Protein AF-A0A090FMU8-F1 (afdb_monomer_lite)

Radius of gyration: 24.7 Å; chains: 1; bounding box: 82×32×29 Å

Secondary structure (DSSP, 8-state):
---------------------------HHHHHHHHHHHHHT--HHHHHHHHHHH-S-HHHHHHHHHHHHHHS--

Sequence (74 aa):
MEHPLRRLFLNGSEDADLLDDEPKKFDPRADFVRMVARQTGITEEQVREIMAMVGLDYSSVMREARIVKRDNPS

Foldseek 3Di:
DDDDDDDDDDDDDPDDDPDPPPPPPPDVLQVLLVVLCVVLVHDSVVLVVQCVVVNDDPVSSNVVSNVCCVVDPD

pLDDT: mean 74.14, std 17.16, range [39.62, 94.19]

Structure (mmCIF, N/CA/C/O backbone):
data_AF-A0A090FMU8-F1
#
_entry.id   AF-A0A090FMU8-F1
#
loop_
_atom_site.group_PDB
_atom_site.id
_atom_site.type_symbol
_atom_site.label_atom_id
_atom_site.label_alt_id
_atom_site.label_comp_id
_atom_site.label_asym_id
_atom_site.label_entity_id
_atom_site.label_seq_id
_atom_site.pdbx_PDB_ins_code
_atom_site.Cartn_x
_atom_site.Cartn_y
_atom_site.Cartn_z
_atom_site.occupancy
_atom_site.B_iso_or_equiv
_atom_site.auth_seq_id
_atom_site.auth_comp_id
_atom_site.auth_asym_id
_atom_site.auth_atom_id
_atom_site.pdbx_PDB_model_num
ATOM 1 N N . MET A 1 1 ? 71.899 4.352 16.948 1.00 45.47 1 MET A N 1
ATOM 2 C CA . MET A 1 1 ? 71.052 4.639 18.121 1.00 45.47 1 MET A CA 1
ATOM 3 C C . MET A 1 1 ? 69.671 4.116 17.806 1.00 45.47 1 MET A C 1
ATOM 5 O O . MET A 1 1 ? 68.967 4.713 17.004 1.00 45.47 1 MET A O 1
ATOM 9 N N . GLU A 1 2 ? 69.351 2.950 18.349 1.00 46.31 2 GLU A N 1
ATOM 10 C CA . GLU A 1 2 ? 67.980 2.456 18.444 1.00 46.31 2 GLU A CA 1
ATOM 11 C C . GLU A 1 2 ? 67.315 3.122 19.655 1.00 46.31 2 GLU A C 1
ATOM 13 O O . GLU A 1 2 ? 67.990 3.307 20.666 1.00 46.31 2 GLU A O 1
ATOM 18 N N . HIS A 1 3 ? 66.042 3.519 19.534 1.00 40.41 3 HIS A N 1
ATOM 19 C CA . HIS A 1 3 ? 64.940 3.253 20.481 1.00 40.41 3 HIS A CA 1
ATOM 20 C C . HIS A 1 3 ? 63.689 4.127 20.191 1.00 40.41 3 HIS A C 1
ATOM 22 O O . HIS A 1 3 ? 63.812 5.194 19.593 1.00 40.41 3 HIS A O 1
ATOM 28 N N . PRO A 1 4 ? 62.472 3.643 20.535 1.00 56.97 4 PRO A N 1
ATOM 29 C CA . PRO A 1 4 ? 61.311 3.647 19.637 1.00 56.97 4 PRO A CA 1
ATOM 30 C C . PRO A 1 4 ? 59.983 4.114 20.304 1.00 56.97 4 PRO A C 1
ATOM 32 O O . PRO A 1 4 ? 59.954 4.487 21.469 1.00 56.97 4 PRO A O 1
ATOM 35 N N . LEU A 1 5 ? 58.867 3.976 19.567 1.00 48.06 5 LEU A N 1
ATOM 36 C CA . LEU A 1 5 ? 57.455 3.892 20.018 1.00 48.06 5 LEU A CA 1
ATOM 37 C C . LEU A 1 5 ? 56.717 5.153 20.535 1.00 48.06 5 LEU A C 1
ATOM 39 O O . LEU A 1 5 ? 57.000 5.652 21.618 1.00 48.06 5 LEU A O 1
ATOM 43 N N . ARG A 1 6 ? 55.619 5.489 19.821 1.00 53.81 6 ARG A N 1
ATOM 44 C CA . ARG A 1 6 ? 54.211 5.769 20.257 1.00 53.81 6 ARG A CA 1
ATOM 45 C C . ARG A 1 6 ? 53.591 6.814 19.305 1.00 53.81 6 ARG A C 1
ATOM 47 O O . ARG A 1 6 ? 54.026 7.951 19.295 1.00 53.81 6 ARG A O 1
ATOM 54 N N . ARG A 1 7 ? 52.746 6.482 18.320 1.00 44.44 7 ARG A N 1
ATOM 55 C CA . ARG A 1 7 ? 51.361 5.961 18.352 1.00 44.44 7 ARG A CA 1
ATOM 56 C C . ARG A 1 7 ? 50.346 6.942 18.991 1.00 44.44 7 ARG A C 1
ATOM 58 O O . ARG A 1 7 ? 50.250 6.975 20.209 1.00 44.44 7 ARG A O 1
ATOM 65 N N . LEU A 1 8 ? 49.555 7.582 18.107 1.00 45.88 8 LEU A N 1
ATOM 66 C CA . LEU A 1 8 ? 48.107 7.911 18.154 1.00 45.88 8 LEU A CA 1
ATOM 67 C C . LEU A 1 8 ? 47.637 9.378 18.144 1.00 45.88 8 LEU A C 1
ATOM 69 O O . LEU A 1 8 ? 47.986 10.163 19.012 1.00 45.88 8 LEU A O 1
ATOM 73 N N . PHE A 1 9 ? 46.693 9.581 17.208 1.00 44.09 9 PHE A N 1
ATOM 74 C CA . PHE A 1 9 ? 45.470 10.399 17.225 1.00 44.09 9 PHE A CA 1
ATOM 75 C C . PHE A 1 9 ? 45.564 11.923 17.358 1.00 44.09 9 PHE A C 1
ATOM 77 O O 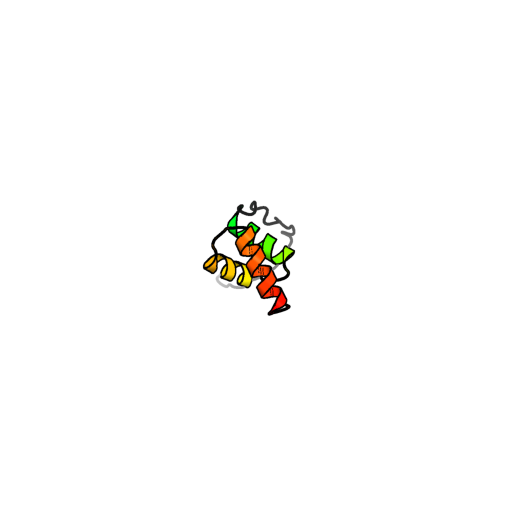. PHE A 1 9 ? 45.929 12.419 18.412 1.00 44.09 9 PHE A O 1
ATOM 84 N N . LEU A 1 10 ? 45.091 12.621 16.311 1.00 49.12 10 LEU A N 1
ATOM 85 C CA . LEU A 1 10 ? 44.195 13.804 16.296 1.00 49.12 10 LEU A CA 1
ATOM 86 C C . LEU A 1 10 ? 44.197 14.349 14.846 1.00 49.12 10 LEU A C 1
ATOM 88 O O . LEU A 1 10 ? 45.230 14.815 14.386 1.00 49.12 10 LEU A O 1
ATOM 92 N N . ASN A 1 11 ? 43.221 14.042 13.985 1.00 39.62 11 ASN A N 1
ATOM 93 C CA . ASN A 1 11 ? 41.815 14.484 13.928 1.00 39.62 11 ASN A CA 1
ATOM 94 C C . ASN A 1 11 ? 41.652 15.971 13.563 1.00 39.62 11 ASN A C 1
ATOM 96 O O . ASN A 1 11 ? 42.117 16.833 14.305 1.00 39.62 11 ASN A O 1
ATOM 100 N N . GLY A 1 12 ? 40.926 16.250 12.474 1.00 41.72 12 GLY A N 1
ATOM 101 C CA . GLY A 1 12 ? 40.434 17.591 12.160 1.00 41.72 12 GLY A CA 1
ATOM 102 C C . GLY A 1 12 ? 39.924 17.762 10.725 1.00 41.72 12 GLY A C 1
ATOM 103 O O . GLY A 1 12 ? 40.728 17.935 9.818 1.00 41.72 12 GLY A O 1
ATOM 104 N N . SER A 1 13 ? 38.593 17.786 10.592 1.00 53.06 13 SER A N 1
ATOM 105 C CA . SER A 1 13 ? 37.771 18.348 9.504 1.00 53.06 13 SER A CA 1
ATOM 106 C C . SER A 1 13 ? 37.777 17.668 8.129 1.00 53.06 13 SER A C 1
ATOM 108 O O . SER A 1 13 ? 38.309 18.205 7.163 1.00 53.06 13 SER A O 1
ATOM 110 N N . GLU A 1 14 ? 37.043 16.563 8.026 1.00 57.03 14 GLU A N 1
ATOM 111 C CA . GLU A 1 14 ? 36.254 16.257 6.823 1.00 57.03 14 GLU A CA 1
ATOM 112 C C . GLU A 1 14 ? 34.770 16.285 7.224 1.00 57.03 14 GLU A C 1
ATOM 114 O O . GLU A 1 14 ? 34.043 15.300 7.139 1.00 57.03 14 GLU A O 1
ATOM 119 N N . ASP A 1 15 ? 34.338 17.429 7.763 1.00 49.62 15 ASP A N 1
ATOM 120 C CA . ASP A 1 15 ? 32.924 17.784 7.837 1.00 49.62 15 ASP A CA 1
ATOM 121 C C . ASP A 1 15 ? 32.460 18.126 6.422 1.00 49.62 15 ASP A C 1
ATOM 123 O O . ASP A 1 15 ? 32.838 19.164 5.878 1.00 49.62 15 ASP A O 1
ATOM 127 N N . ALA A 1 16 ? 31.666 17.247 5.827 1.00 52.09 16 ALA A N 1
ATOM 128 C CA . ALA A 1 16 ? 30.409 17.609 5.179 1.00 52.09 16 ALA A CA 1
ATOM 129 C C . ALA A 1 16 ? 29.877 16.370 4.469 1.00 52.09 16 ALA A C 1
ATOM 131 O O . ALA A 1 16 ? 30.377 15.996 3.411 1.00 52.09 16 ALA A O 1
ATOM 132 N N . ASP A 1 17 ? 28.871 15.749 5.081 1.00 52.44 17 ASP A N 1
ATOM 133 C CA . ASP A 1 17 ? 27.635 15.344 4.410 1.00 52.44 17 ASP A CA 1
ATOM 134 C C . ASP A 1 17 ? 27.699 15.232 2.874 1.00 52.44 17 ASP A C 1
ATOM 136 O O . ASP A 1 17 ? 27.000 15.946 2.150 1.00 52.44 17 ASP A O 1
ATOM 140 N N . LEU A 1 18 ? 28.468 14.279 2.346 1.00 55.09 18 LEU A N 1
ATOM 141 C CA . LEU A 1 18 ? 28.124 13.684 1.062 1.00 55.09 18 LEU A CA 1
ATOM 142 C C . LEU A 1 18 ? 26.983 12.723 1.356 1.00 55.09 18 LEU A C 1
ATOM 144 O O . LEU A 1 18 ? 27.170 11.523 1.531 1.00 55.09 18 LEU A O 1
ATOM 148 N N . LEU A 1 19 ? 25.811 13.343 1.505 1.00 61.03 19 LEU A N 1
ATOM 149 C CA . LEU A 1 19 ? 24.500 12.734 1.403 1.00 61.03 19 LEU A CA 1
ATOM 150 C C . LEU A 1 19 ? 24.588 11.600 0.384 1.00 61.03 19 LEU A C 1
ATOM 152 O O . LEU A 1 19 ? 25.018 11.832 -0.748 1.00 61.03 19 LEU A O 1
ATOM 156 N N . ASP A 1 20 ? 24.203 10.397 0.801 1.00 58.59 20 ASP A N 1
ATOM 157 C CA . ASP A 1 20 ? 23.868 9.280 -0.075 1.00 58.59 20 ASP A CA 1
ATOM 158 C C . ASP A 1 20 ? 22.796 9.735 -1.090 1.00 58.59 20 ASP A C 1
ATOM 160 O O . ASP A 1 20 ? 21.606 9.462 -0.947 1.00 58.59 20 ASP A O 1
ATOM 164 N N . ASP A 1 21 ? 23.217 10.459 -2.125 1.00 60.41 21 ASP A N 1
ATOM 165 C CA . ASP A 1 21 ? 22.463 10.778 -3.336 1.00 60.41 21 ASP A CA 1
ATOM 166 C C . ASP A 1 21 ? 22.681 9.641 -4.352 1.00 60.41 21 ASP A C 1
ATOM 168 O O . ASP A 1 21 ? 22.758 9.845 -5.564 1.00 60.41 21 ASP A O 1
ATOM 172 N N . GLU A 1 22 ? 22.811 8.396 -3.867 1.00 60.09 22 GLU A N 1
ATOM 173 C CA . GLU A 1 22 ? 22.505 7.268 -4.733 1.00 60.09 22 GLU A CA 1
ATOM 174 C C . GLU A 1 22 ? 21.024 7.418 -5.095 1.00 60.09 22 GLU A C 1
ATOM 176 O O . GLU A 1 22 ? 20.168 7.437 -4.198 1.00 60.09 22 GLU A O 1
ATOM 181 N N . PRO A 1 23 ? 20.679 7.540 -6.390 1.00 63.66 23 PRO A N 1
ATOM 182 C CA . PRO A 1 23 ? 19.286 7.594 -6.785 1.00 63.66 23 PRO A CA 1
ATOM 183 C C . PRO A 1 23 ? 18.623 6.341 -6.224 1.00 63.66 23 PRO A C 1
ATOM 185 O O . PRO A 1 23 ? 19.014 5.227 -6.583 1.00 63.66 23 PRO A O 1
ATOM 188 N N . LYS A 1 24 ? 17.649 6.518 -5.313 1.00 65.62 24 LYS A N 1
ATOM 189 C CA . LYS A 1 24 ? 16.839 5.416 -4.777 1.00 65.62 24 LYS A CA 1
ATOM 190 C C . LYS A 1 24 ? 16.422 4.565 -5.964 1.00 65.62 24 LYS A C 1
ATOM 192 O O . LYS A 1 24 ? 15.633 5.023 -6.791 1.00 65.62 24 LYS A O 1
ATOM 197 N N . LYS A 1 25 ? 16.995 3.361 -6.076 1.00 71.44 25 LYS A N 1
ATOM 198 C CA . LYS A 1 25 ? 16.633 2.423 -7.137 1.00 71.44 25 LYS A CA 1
ATOM 199 C C . LYS A 1 25 ? 15.120 2.296 -7.100 1.00 71.44 25 LYS A C 1
ATOM 201 O O . LYS A 1 25 ? 14.570 1.908 -6.071 1.00 71.44 25 LYS A O 1
ATOM 206 N N . PHE A 1 26 ? 14.477 2.689 -8.195 1.00 71.06 26 PHE A N 1
ATOM 207 C CA . PHE A 1 26 ? 13.042 2.544 -8.351 1.00 71.06 26 PHE A CA 1
ATOM 208 C C . PHE A 1 26 ? 12.729 1.053 -8.271 1.00 71.06 26 PHE A C 1
ATOM 210 O O . PHE A 1 26 ? 13.032 0.292 -9.192 1.00 71.06 26 PHE A O 1
ATOM 217 N N . ASP A 1 27 ? 12.183 0.641 -7.133 1.00 82.38 27 ASP A N 1
ATOM 218 C CA . ASP A 1 27 ? 11.664 -0.697 -6.936 1.00 82.38 27 ASP A CA 1
ATOM 219 C C . ASP A 1 27 ? 10.138 -0.560 -6.888 1.00 82.38 27 ASP A C 1
ATOM 221 O O . ASP A 1 27 ? 9.576 -0.211 -5.844 1.00 82.38 27 ASP A O 1
ATOM 225 N N . PRO A 1 28 ? 9.443 -0.824 -8.011 1.00 77.38 28 PRO A N 1
ATOM 226 C CA . PRO A 1 28 ? 8.002 -0.617 -8.105 1.00 77.38 28 PRO A CA 1
ATOM 227 C C . PRO A 1 28 ? 7.224 -1.434 -7.069 1.00 77.38 28 PRO A C 1
ATOM 229 O O . PRO A 1 28 ? 6.118 -1.052 -6.688 1.00 77.38 28 PRO A O 1
ATOM 232 N N . ARG A 1 29 ? 7.791 -2.544 -6.577 1.00 84.81 29 ARG A N 1
ATOM 233 C CA . ARG A 1 29 ? 7.175 -3.355 -5.528 1.00 84.81 29 ARG A CA 1
ATOM 234 C C . ARG A 1 29 ? 7.352 -2.704 -4.159 1.00 84.81 29 ARG A C 1
ATOM 236 O O . ARG A 1 29 ? 6.402 -2.686 -3.378 1.00 84.81 29 ARG A O 1
ATOM 243 N N . ALA A 1 30 ? 8.532 -2.166 -3.861 1.00 87.00 30 ALA A N 1
ATOM 244 C CA . ALA A 1 30 ? 8.786 -1.476 -2.598 1.00 87.00 30 ALA A CA 1
ATOM 245 C C . ALA A 1 30 ? 7.981 -0.170 -2.481 1.00 87.00 30 ALA A C 1
ATOM 247 O O . ALA A 1 30 ? 7.406 0.103 -1.424 1.00 87.00 30 ALA A O 1
ATOM 248 N N . ASP A 1 31 ? 7.885 0.603 -3.564 1.00 88.38 31 ASP A N 1
ATOM 249 C CA . ASP A 1 31 ? 7.077 1.825 -3.609 1.00 88.38 31 ASP A CA 1
ATOM 250 C C . ASP A 1 31 ? 5.584 1.526 -3.425 1.00 88.38 31 ASP A C 1
ATOM 252 O O . ASP A 1 31 ? 4.896 2.207 -2.660 1.00 88.38 31 ASP A O 1
ATOM 256 N N . PHE A 1 32 ? 5.091 0.451 -4.044 1.00 87.25 32 PHE A N 1
ATOM 257 C CA . PHE A 1 32 ? 3.718 -0.007 -3.860 1.00 87.25 32 PHE A CA 1
ATOM 258 C C . PHE A 1 32 ? 3.421 -0.397 -2.403 1.00 87.25 32 PHE A C 1
ATOM 260 O O . PHE A 1 32 ? 2.411 0.034 -1.845 1.00 87.25 32 PHE A O 1
ATOM 267 N N . VAL A 1 33 ? 4.323 -1.146 -1.757 1.00 92.62 33 VAL A N 1
ATOM 268 C CA . VAL A 1 33 ? 4.191 -1.533 -0.340 1.00 92.62 33 VAL A CA 1
ATOM 269 C C . VAL A 1 33 ? 4.085 -0.301 0.562 1.00 92.62 33 VAL A C 1
ATOM 271 O O . VAL A 1 33 ? 3.165 -0.201 1.376 1.00 92.62 33 VAL A O 1
ATOM 274 N N . ARG A 1 34 ? 4.987 0.670 0.378 1.00 92.25 34 ARG A N 1
ATOM 275 C CA . ARG A 1 34 ? 5.005 1.927 1.144 1.00 92.25 34 ARG A CA 1
ATOM 276 C C . ARG A 1 34 ? 3.740 2.746 0.933 1.00 92.25 34 ARG A C 1
ATOM 278 O O . ARG A 1 34 ? 3.183 3.287 1.889 1.00 92.25 34 ARG A O 1
ATOM 285 N N . MET A 1 35 ? 3.282 2.836 -0.314 1.00 91.81 35 MET A N 1
ATOM 286 C CA . MET A 1 35 ? 2.063 3.555 -0.666 1.00 91.81 35 MET A CA 1
ATOM 287 C C . MET A 1 35 ? 0.846 2.959 0.049 1.00 91.81 35 MET A C 1
ATOM 289 O O . MET A 1 35 ? 0.097 3.704 0.682 1.00 91.81 35 MET A O 1
ATOM 293 N N . VAL A 1 36 ? 0.655 1.637 -0.013 1.00 89.50 36 VAL A N 1
ATOM 294 C CA . VAL A 1 36 ? -0.491 0.970 0.625 1.00 89.50 36 VAL A CA 1
ATOM 295 C C . VAL A 1 36 ? -0.426 1.113 2.143 1.00 89.50 36 VAL A C 1
ATOM 297 O O . VAL A 1 36 ? -1.426 1.498 2.749 1.00 89.50 36 VAL A O 1
ATOM 300 N N . ALA A 1 37 ? 0.738 0.883 2.757 1.00 91.88 37 ALA A N 1
ATOM 301 C CA . ALA A 1 37 ? 0.930 1.039 4.199 1.00 91.88 37 ALA A CA 1
ATOM 302 C C . ALA A 1 37 ? 0.546 2.455 4.662 1.00 91.88 37 ALA A C 1
ATOM 304 O O . ALA A 1 37 ? -0.254 2.624 5.582 1.00 91.88 37 ALA A O 1
ATOM 305 N N . ARG A 1 38 ? 1.018 3.487 3.949 1.00 92.12 38 ARG A N 1
ATOM 306 C CA . ARG A 1 38 ? 0.691 4.890 4.246 1.00 92.12 38 ARG A CA 1
ATOM 307 C C . ARG A 1 38 ? -0.795 5.209 4.076 1.00 92.12 38 ARG A C 1
ATOM 309 O O . ARG A 1 38 ? -1.335 5.979 4.863 1.00 92.12 38 ARG A O 1
ATOM 316 N N . GLN A 1 39 ? -1.450 4.666 3.051 1.00 90.06 39 GLN A N 1
ATOM 317 C CA . GLN A 1 39 ? -2.867 4.943 2.788 1.00 90.06 39 GLN A CA 1
ATOM 318 C C . GLN A 1 39 ? -3.814 4.222 3.751 1.00 90.06 39 GLN A C 1
ATOM 320 O O . GLN A 1 39 ? -4.906 4.715 4.022 1.00 90.06 39 GLN A O 1
ATOM 325 N N . THR A 1 40 ? -3.422 3.047 4.237 1.00 87.06 40 THR A N 1
ATOM 326 C CA . THR A 1 40 ? -4.296 2.166 5.030 1.00 87.06 40 THR A CA 1
ATOM 327 C C . THR A 1 40 ? -3.961 2.179 6.519 1.00 87.06 40 THR A C 1
ATOM 329 O O . THR A 1 40 ? -4.801 1.820 7.343 1.00 87.06 40 THR A O 1
ATOM 332 N N . GLY A 1 41 ? -2.762 2.642 6.882 1.00 90.56 41 GLY A N 1
ATOM 333 C CA . GLY A 1 41 ? -2.292 2.701 8.261 1.00 90.56 41 GLY A CA 1
ATOM 334 C C . GLY A 1 41 ? -1.945 1.332 8.848 1.00 90.56 41 GLY A C 1
ATOM 335 O O . GLY A 1 41 ? -2.033 1.179 10.066 1.00 90.56 41 GLY A O 1
ATOM 336 N N . ILE A 1 42 ? -1.617 0.352 8.001 1.00 91.25 42 ILE A N 1
ATOM 337 C CA . ILE A 1 42 ? -1.064 -0.958 8.385 1.00 91.25 42 ILE A CA 1
ATOM 338 C C . ILE A 1 42 ? 0.441 -0.988 8.078 1.00 91.25 42 ILE A C 1
ATOM 340 O O . ILE A 1 42 ? 0.941 -0.145 7.330 1.00 91.25 42 ILE A O 1
ATOM 344 N N . THR A 1 43 ? 1.182 -1.937 8.648 1.00 94.19 43 THR A N 1
ATOM 345 C CA . THR A 1 43 ? 2.638 -2.010 8.466 1.00 94.19 43 THR A CA 1
ATOM 346 C C . THR A 1 43 ? 3.019 -2.518 7.074 1.00 94.19 43 THR A C 1
ATOM 348 O O . THR A 1 43 ? 2.274 -3.247 6.419 1.00 94.19 43 THR A O 1
ATOM 351 N N . GLU A 1 44 ? 4.224 -2.175 6.612 1.00 93.25 44 GLU A N 1
ATOM 352 C CA . GLU A 1 44 ? 4.748 -2.702 5.345 1.00 93.25 44 GLU A CA 1
ATOM 353 C C . GLU A 1 44 ? 4.840 -4.237 5.328 1.00 93.25 44 GLU A C 1
ATOM 355 O O . GLU A 1 44 ? 4.710 -4.848 4.270 1.00 93.25 44 GLU A O 1
ATOM 360 N N . GLU A 1 45 ? 5.074 -4.867 6.482 1.00 93.56 45 GLU A N 1
ATOM 361 C CA . GLU A 1 45 ? 5.089 -6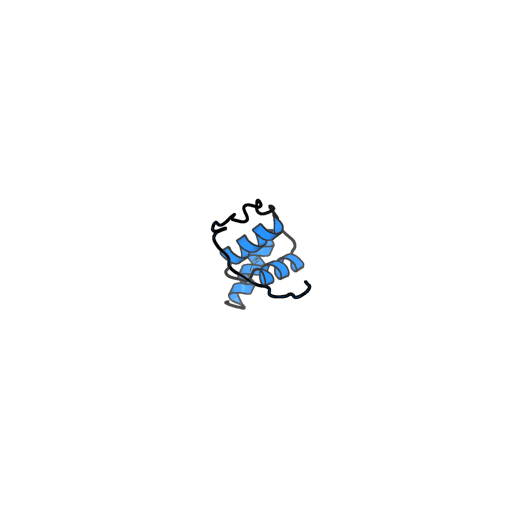.326 6.625 1.00 93.56 45 GLU A CA 1
ATOM 362 C C . GLU A 1 45 ? 3.714 -6.923 6.321 1.00 93.56 45 GLU A C 1
ATOM 364 O O . GLU A 1 45 ? 3.608 -7.779 5.445 1.00 93.56 45 GLU A O 1
ATOM 369 N N . GLN A 1 46 ? 2.656 -6.371 6.920 1.00 89.94 46 GLN A N 1
ATOM 370 C CA . GLN A 1 46 ? 1.277 -6.792 6.664 1.00 89.94 46 GLN A CA 1
ATOM 371 C C . GLN A 1 46 ? 0.894 -6.623 5.187 1.00 89.94 46 GLN A C 1
ATOM 373 O O . GLN A 1 46 ? 0.228 -7.478 4.606 1.00 89.94 46 GLN A O 1
ATOM 378 N N . VAL A 1 47 ? 1.356 -5.553 4.530 1.00 92.50 47 VAL A N 1
ATOM 379 C CA . VAL A 1 47 ? 1.144 -5.377 3.084 1.00 92.50 47 VAL A CA 1
ATOM 380 C C . VAL A 1 47 ? 1.859 -6.465 2.275 1.00 92.50 47 VAL A C 1
ATOM 382 O O . VAL A 1 47 ? 1.280 -6.995 1.327 1.00 92.50 47 VAL A O 1
ATOM 385 N N . ARG A 1 48 ? 3.099 -6.831 2.630 1.00 91.94 48 ARG A N 1
ATOM 386 C CA . ARG A 1 48 ? 3.840 -7.906 1.943 1.00 91.94 48 ARG A CA 1
ATOM 387 C C . ARG A 1 48 ? 3.155 -9.263 2.106 1.00 91.94 48 ARG A C 1
ATOM 389 O O . ARG A 1 48 ? 3.122 -10.018 1.137 1.00 91.94 48 ARG A O 1
ATOM 396 N N . GLU A 1 49 ? 2.594 -9.547 3.279 1.00 90.75 49 GLU A N 1
ATOM 397 C CA . GLU A 1 49 ? 1.803 -10.758 3.530 1.00 90.75 49 GLU A CA 1
ATOM 398 C C . GLU A 1 49 ? 0.540 -10.794 2.664 1.00 90.75 49 GLU A C 1
ATOM 400 O O . GLU A 1 49 ? 0.311 -11.772 1.953 1.00 90.75 49 GLU A O 1
ATOM 405 N N . ILE A 1 50 ? -0.220 -9.693 2.618 1.00 88.94 50 ILE A N 1
ATOM 406 C CA . ILE A 1 50 ? -1.389 -9.560 1.736 1.00 88.94 50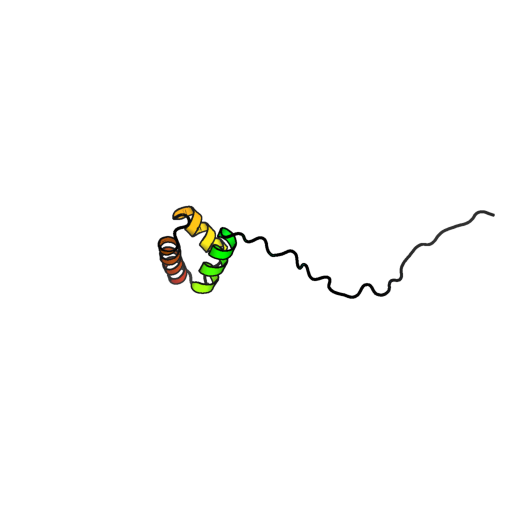 ILE A CA 1
ATOM 407 C C . ILE A 1 50 ? -0.988 -9.810 0.279 1.00 88.94 50 ILE A C 1
ATOM 409 O O . ILE A 1 50 ? -1.621 -10.602 -0.415 1.00 88.94 50 ILE A O 1
ATOM 413 N N . MET A 1 51 ? 0.091 -9.183 -0.191 1.00 87.31 51 MET A N 1
ATOM 414 C CA . MET A 1 51 ? 0.583 -9.364 -1.559 1.00 87.31 51 MET A CA 1
ATOM 415 C C . MET A 1 51 ? 1.025 -10.801 -1.852 1.00 87.31 51 MET A C 1
ATOM 417 O O . MET A 1 51 ? 0.900 -11.254 -2.988 1.00 87.31 51 MET A O 1
ATOM 421 N N . ALA A 1 52 ? 1.542 -11.528 -0.859 1.00 87.69 52 ALA A N 1
ATOM 422 C CA . ALA A 1 52 ? 1.858 -12.946 -1.009 1.00 87.69 52 ALA A CA 1
ATOM 423 C C . ALA A 1 52 ? 0.591 -13.804 -1.167 1.00 87.69 52 ALA A C 1
ATOM 425 O O . ALA A 1 52 ? 0.635 -14.829 -1.843 1.00 87.69 52 ALA A O 1
ATOM 426 N N . MET A 1 53 ? -0.535 -13.368 -0.593 1.00 82.50 53 MET A N 1
ATOM 427 C CA . MET A 1 53 ? -1.824 -14.060 -0.677 1.00 82.50 53 MET A CA 1
ATOM 428 C C . MET A 1 53 ? -2.610 -13.731 -1.954 1.00 82.50 53 MET A C 1
ATOM 430 O O . MET A 1 53 ? -3.207 -14.631 -2.540 1.00 82.50 53 MET A O 1
ATOM 434 N N . VAL A 1 54 ? -2.631 -12.463 -2.388 1.00 81.44 54 VAL A N 1
ATOM 435 C CA . VAL A 1 54 ? -3.502 -11.992 -3.492 1.00 81.44 54 VAL A CA 1
ATOM 436 C C . VAL A 1 54 ? -2.752 -11.527 -4.745 1.00 81.44 54 VAL A C 1
ATOM 438 O O . VAL A 1 54 ? -3.374 -11.222 -5.760 1.00 81.44 54 VAL A O 1
ATOM 441 N N . GLY A 1 55 ? -1.419 -11.474 -4.705 1.00 78.75 55 GLY A N 1
ATOM 442 C CA . GLY A 1 55 ? -0.593 -10.943 -5.788 1.00 78.75 55 GLY A CA 1
ATOM 443 C C . GLY A 1 55 ? -0.460 -9.413 -5.773 1.00 78.75 55 GLY A C 1
ATOM 444 O O . GLY A 1 55 ? -0.644 -8.754 -4.752 1.00 78.75 55 GLY A O 1
ATOM 445 N N . LEU A 1 56 ? -0.086 -8.840 -6.923 1.00 75.19 56 LEU A N 1
ATOM 446 C CA . LEU A 1 56 ? 0.249 -7.414 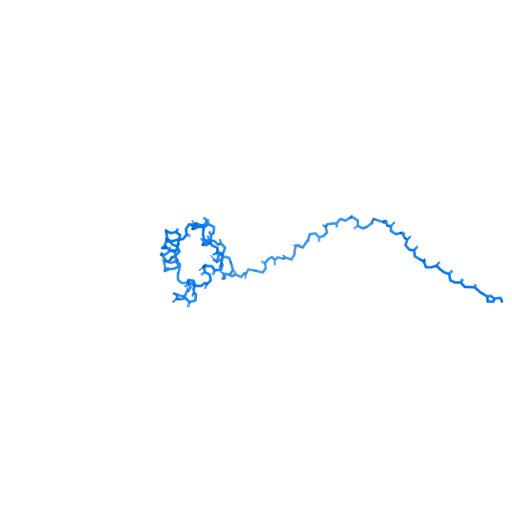-7.099 1.00 75.19 56 LEU A CA 1
ATOM 447 C C . LEU A 1 56 ? -0.944 -6.529 -7.517 1.00 75.19 56 LEU A C 1
ATOM 449 O O . LEU A 1 56 ? -0.749 -5.366 -7.863 1.00 75.19 56 LEU A O 1
ATOM 453 N N . ASP A 1 57 ? -2.173 -7.053 -7.518 1.00 82.50 57 ASP A N 1
ATOM 454 C CA . ASP A 1 57 ? -3.348 -6.276 -7.923 1.00 82.50 57 ASP A CA 1
ATOM 455 C C . ASP A 1 57 ? -3.750 -5.248 -6.850 1.00 82.50 57 ASP A C 1
ATOM 457 O O . ASP A 1 57 ? -4.093 -5.599 -5.720 1.00 82.50 57 ASP A O 1
ATOM 461 N N . TYR A 1 58 ? -3.750 -3.965 -7.219 1.00 74.50 58 TYR A N 1
ATOM 462 C CA . TYR A 1 58 ? -4.026 -2.856 -6.300 1.00 74.50 58 TYR A CA 1
ATOM 463 C C . TYR A 1 58 ? -5.396 -2.946 -5.627 1.00 74.50 58 TYR A C 1
ATOM 465 O O . TYR A 1 58 ? -5.513 -2.716 -4.422 1.00 74.50 58 TYR A O 1
ATOM 473 N N . SER A 1 59 ? -6.434 -3.302 -6.385 1.00 82.00 59 SER A N 1
ATOM 474 C CA . SER A 1 59 ? -7.801 -3.378 -5.860 1.00 82.00 59 SER A CA 1
ATOM 475 C C . SER A 1 59 ? -7.936 -4.494 -4.825 1.00 82.00 59 SER A C 1
ATOM 477 O O . SER A 1 59 ? -8.554 -4.293 -3.775 1.00 82.00 59 SER A O 1
ATOM 479 N N . SER A 1 60 ? -7.310 -5.638 -5.097 1.00 82.12 60 SER A N 1
ATOM 480 C CA . SER A 1 60 ? -7.257 -6.794 -4.204 1.00 82.12 60 SER A CA 1
ATOM 481 C C . SER A 1 60 ? -6.465 -6.478 -2.936 1.00 82.12 60 SER A C 1
ATOM 483 O O . SER A 1 60 ? -6.974 -6.670 -1.833 1.00 82.12 60 SER A O 1
ATOM 485 N N . VAL A 1 61 ? -5.274 -5.884 -3.064 1.00 82.06 61 VAL A N 1
ATOM 486 C CA . VAL A 1 61 ? -4.440 -5.500 -1.914 1.00 82.06 61 VAL A CA 1
ATOM 487 C C . VAL A 1 61 ? -5.146 -4.474 -1.023 1.00 82.06 61 VAL A C 1
ATOM 489 O O . VAL A 1 61 ? -5.178 -4.631 0.195 1.00 82.06 61 VAL A O 1
ATOM 492 N N . MET A 1 62 ? -5.777 -3.448 -1.603 1.00 85.38 62 MET A N 1
ATOM 493 C CA . MET A 1 62 ? -6.498 -2.428 -0.832 1.00 85.38 62 MET A CA 1
ATOM 494 C C . MET A 1 62 ? -7.743 -2.976 -0.130 1.00 85.38 62 MET A C 1
ATOM 496 O O . MET A 1 62 ? -8.123 -2.473 0.930 1.00 85.38 62 MET A O 1
ATOM 500 N N . ARG A 1 63 ? -8.408 -3.983 -0.708 1.00 87.12 63 ARG A N 1
ATOM 501 C CA . ARG A 1 63 ? -9.531 -4.665 -0.056 1.00 87.12 63 ARG A CA 1
ATOM 502 C C . ARG A 1 63 ? -9.064 -5.376 1.207 1.00 87.12 63 ARG A C 1
ATOM 504 O O . ARG A 1 63 ? -9.627 -5.116 2.268 1.00 87.12 63 ARG A O 1
ATOM 511 N N . GLU A 1 64 ? -8.035 -6.209 1.096 1.00 85.62 64 GLU A N 1
ATOM 512 C CA . GLU A 1 64 ? -7.510 -6.969 2.232 1.00 85.62 64 GLU A CA 1
ATOM 513 C C . GLU A 1 64 ? -6.896 -6.046 3.292 1.00 85.62 64 GLU A C 1
ATOM 515 O O . GLU A 1 64 ? -7.159 -6.212 4.480 1.00 85.62 64 GLU A O 1
ATOM 520 N N . ALA A 1 65 ? -6.183 -4.992 2.885 1.00 84.94 65 ALA A N 1
ATOM 521 C CA . ALA A 1 65 ? -5.592 -4.024 3.809 1.00 84.94 65 ALA A CA 1
ATOM 522 C C . ALA A 1 65 ? -6.642 -3.310 4.680 1.00 84.94 65 ALA A C 1
ATOM 524 O O . ALA A 1 65 ? -6.424 -3.086 5.872 1.00 84.94 65 ALA A O 1
ATOM 525 N N . ARG A 1 66 ? -7.820 -2.998 4.117 1.00 86.19 66 ARG A N 1
ATOM 526 C CA . ARG A 1 66 ? -8.943 -2.441 4.890 1.00 86.19 66 ARG A CA 1
ATOM 527 C C . ARG A 1 66 ? -9.515 -3.434 5.902 1.00 86.19 66 ARG A C 1
ATOM 529 O O . ARG A 1 66 ? -9.921 -3.009 6.981 1.00 86.19 66 ARG A O 1
ATOM 536 N N . ILE A 1 67 ? -9.559 -4.724 5.566 1.00 88.25 67 ILE A N 1
ATOM 537 C CA . ILE A 1 67 ? -10.016 -5.778 6.484 1.00 88.25 67 ILE A CA 1
ATOM 538 C C . ILE A 1 67 ? -9.026 -5.899 7.646 1.00 88.25 67 ILE A C 1
ATOM 540 O O . ILE A 1 67 ? -9.434 -5.807 8.800 1.00 88.25 67 ILE A O 1
ATOM 544 N N . VAL A 1 68 ? -7.726 -5.977 7.343 1.00 85.94 68 VAL A N 1
ATOM 545 C CA . VAL A 1 68 ? -6.662 -6.054 8.355 1.00 85.94 68 VAL A CA 1
ATOM 546 C C . VAL A 1 68 ? -6.698 -4.858 9.304 1.00 85.94 68 VAL A C 1
ATOM 548 O O . VAL A 1 68 ? -6.653 -5.056 10.512 1.00 85.94 68 VAL A O 1
ATOM 551 N N . LYS A 1 69 ? -6.851 -3.623 8.805 1.00 84.06 69 LYS A N 1
ATOM 552 C CA . LYS A 1 69 ? -6.937 -2.439 9.679 1.00 84.06 69 LYS A CA 1
ATOM 553 C C . LYS A 1 69 ? -8.136 -2.490 10.626 1.00 84.06 69 LYS A C 1
ATOM 555 O O . LYS A 1 69 ? -8.031 -2.048 11.768 1.00 84.06 69 LYS A O 1
ATOM 560 N N . ARG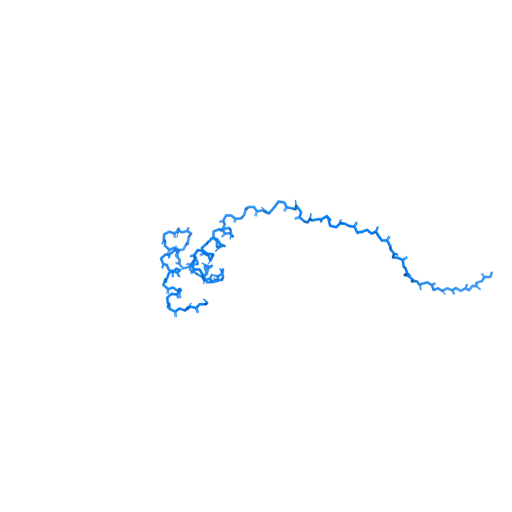 A 1 70 ? -9.280 -2.987 10.147 1.00 85.25 70 ARG A N 1
ATOM 561 C CA . ARG A 1 70 ? -10.496 -3.119 10.959 1.00 85.25 70 ARG A CA 1
ATOM 562 C C . ARG A 1 70 ? -10.312 -4.157 12.060 1.00 85.25 70 ARG A C 1
ATOM 564 O O . ARG A 1 70 ? -10.734 -3.922 13.187 1.00 85.25 70 ARG A O 1
ATOM 571 N N . ASP A 1 71 ? -9.706 -5.284 11.714 1.00 82.50 71 ASP A N 1
ATOM 572 C CA . ASP A 1 71 ? -9.570 -6.420 12.618 1.00 82.50 71 ASP A CA 1
ATOM 573 C C . ASP A 1 71 ? -8.356 -6.254 13.557 1.00 82.50 71 ASP A C 1
ATOM 575 O O . ASP A 1 71 ? -8.317 -6.866 14.623 1.00 82.50 71 ASP A O 1
ATOM 579 N N . ASN A 1 72 ? -7.391 -5.396 13.200 1.00 74.38 72 ASN A N 1
ATOM 580 C CA . ASN A 1 72 ? -6.196 -5.120 13.992 1.00 74.38 72 ASN A CA 1
ATOM 581 C C . ASN A 1 72 ? -5.728 -3.651 13.835 1.00 74.38 72 ASN A C 1
ATOM 583 O O . ASN A 1 7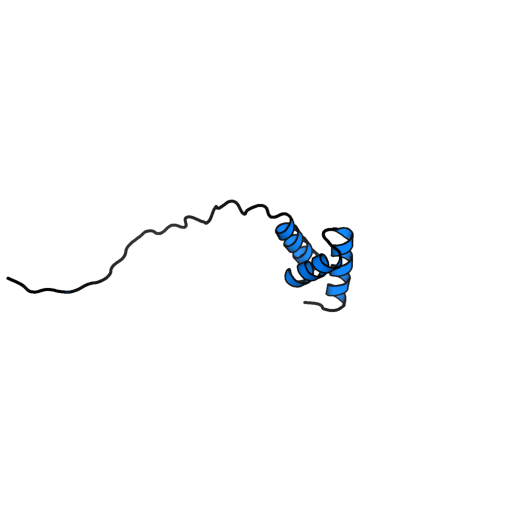2 ? -4.873 -3.343 12.995 1.00 74.38 72 ASN A O 1
ATOM 587 N N . PRO A 1 73 ? -6.293 -2.708 14.613 1.00 63.03 73 PRO A N 1
ATOM 588 C CA . PRO A 1 73 ? -5.900 -1.307 14.550 1.00 63.03 73 PRO A CA 1
ATOM 589 C C . PRO A 1 73 ? -4.514 -1.117 15.183 1.00 63.03 73 PRO A C 1
ATOM 591 O O . PRO A 1 73 ? -4.385 -1.053 16.402 1.00 63.03 73 PRO A O 1
ATOM 594 N N . SER A 1 74 ? -3.474 -1.040 14.345 1.00 58.78 74 SER A N 1
ATOM 595 C CA . SER A 1 74 ? -2.160 -0.491 14.730 1.00 58.78 74 SER A CA 1
ATOM 596 C C . SER A 1 74 ? -2.219 1.012 14.962 1.00 58.78 74 SER A C 1
ATOM 598 O O . SER A 1 74 ? -3.004 1.676 14.233 1.00 58.78 74 SER A O 1
#